Protein AF-A0A9W7MGV7-F1 (afdb_monomer_lite)

InterPro domains:
  IPR007194 Transport protein particle (TRAPP) component [PF04051] (11-107)
  IPR024096 NO signalling/Golgi transport ligand-binding domain superfamily [SSF111126] (3-108)
  IPR037992 TRAPP complex, Trs33 subunit [PTHR12817] (5-110)
  IPR037992 TRAPP complex, Trs33 subunit [cd14944] (6-107)

Structure (mmCIF, N/CA/C/O backbone):
data_AF-A0A9W7MGV7-F1
#
_entry.id   AF-A0A9W7MGV7-F1
#
loop_
_atom_site.group_PDB
_atom_site.id
_atom_site.type_symbol
_atom_site.label_atom_id
_atom_site.label_alt_id
_atom_site.label_comp_id
_atom_site.label_asym_id
_atom_site.label_entity_id
_atom_site.label_seq_id
_atom_site.pdbx_PDB_ins_code
_atom_site.Cartn_x
_atom_site.Cartn_y
_atom_site.Cartn_z
_atom_site.occupancy
_atom_site.B_iso_or_equiv
_atom_site.auth_seq_id
_atom_site.auth_comp_id
_atom_site.auth_asym_id
_atom_site.auth_atom_id
_atom_site.pdbx_PDB_model_num
ATOM 1 N N . MET A 1 1 ? -19.968 15.715 -5.639 1.00 52.78 1 MET A N 1
ATOM 2 C CA . MET A 1 1 ? -20.118 14.415 -6.323 1.00 52.78 1 MET A CA 1
ATOM 3 C C . MET A 1 1 ? -18.738 14.001 -6.813 1.00 52.78 1 MET A C 1
ATOM 5 O O . MET A 1 1 ? -18.120 14.782 -7.529 1.00 52.78 1 MET A O 1
ATOM 9 N N . GLY A 1 2 ? -18.192 12.888 -6.318 1.00 80.50 2 GLY A N 1
ATOM 10 C CA . GLY A 1 2 ? -16.888 12.395 -6.776 1.00 80.50 2 GLY A CA 1
ATOM 11 C C . GLY A 1 2 ? -16.974 11.935 -8.231 1.00 80.50 2 GLY A C 1
ATOM 12 O O . GLY A 1 2 ? -18.038 11.509 -8.670 1.00 80.50 2 GLY A O 1
ATOM 13 N N . ARG A 1 3 ? -15.883 12.060 -8.992 1.00 90.75 3 ARG A N 1
ATOM 14 C CA . ARG A 1 3 ? -15.800 11.429 -10.315 1.00 90.75 3 ARG A CA 1
ATOM 15 C C . ARG A 1 3 ? -15.561 9.938 -10.113 1.00 90.75 3 ARG A C 1
ATOM 17 O O . ARG A 1 3 ? -14.674 9.572 -9.346 1.00 90.75 3 ARG A O 1
ATOM 24 N N . GLU A 1 4 ? -16.329 9.113 -10.805 1.00 91.62 4 GLU A N 1
ATOM 25 C CA . GLU A 1 4 ? -16.163 7.662 -10.803 1.00 91.62 4 GLU A CA 1
ATOM 26 C C . GLU A 1 4 ? -15.404 7.227 -12.058 1.00 91.62 4 GLU A 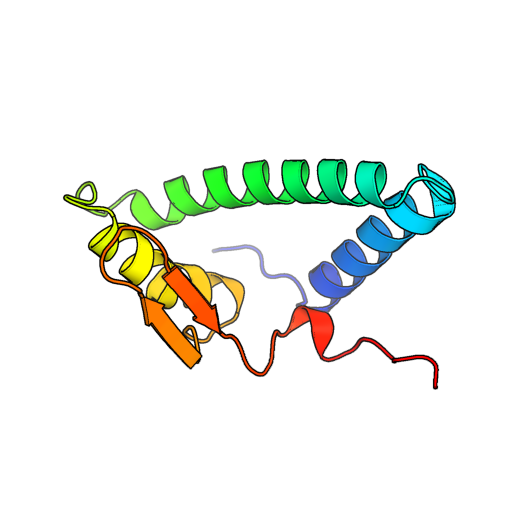C 1
ATOM 28 O O . GLU A 1 4 ? -15.551 7.821 -13.128 1.00 91.62 4 GLU A O 1
ATOM 33 N N . VAL A 1 5 ? -14.565 6.205 -11.914 1.00 92.44 5 VAL A N 1
ATOM 34 C CA . VAL A 1 5 ? -13.796 5.593 -13.003 1.00 92.44 5 VAL A CA 1
ATOM 35 C C . VAL A 1 5 ? -13.921 4.077 -12.910 1.00 92.44 5 VAL A C 1
ATOM 37 O O . VAL A 1 5 ? -14.088 3.537 -11.816 1.00 92.44 5 VAL A O 1
ATOM 40 N N . SER A 1 6 ? -13.835 3.387 -14.049 1.00 92.38 6 SER A N 1
ATOM 41 C CA . SER A 1 6 ? -13.818 1.921 -14.063 1.00 92.38 6 SER A CA 1
ATOM 42 C C . SER A 1 6 ? -12.577 1.394 -13.345 1.00 92.38 6 SER A C 1
ATOM 44 O O . SER A 1 6 ? -11.469 1.888 -13.558 1.00 92.38 6 SER A O 1
ATOM 46 N N . GLU A 1 7 ? -12.745 0.334 -12.558 1.00 86.31 7 GLU A N 1
ATOM 47 C CA . GLU A 1 7 ? -11.648 -0.383 -11.899 1.00 86.31 7 GLU A CA 1
ATOM 48 C C . GLU A 1 7 ? -10.577 -0.845 -12.901 1.00 86.31 7 GLU A C 1
ATOM 50 O O . GLU A 1 7 ? -9.380 -0.732 -12.641 1.00 86.31 7 GLU A O 1
ATOM 55 N N . SER A 1 8 ? -11.003 -1.245 -14.106 1.00 89.56 8 SER A N 1
ATOM 56 C CA . SER A 1 8 ? -10.107 -1.672 -15.185 1.00 89.56 8 SER A CA 1
ATOM 57 C C . SER A 1 8 ? -9.112 -0.594 -15.625 1.00 89.56 8 SER A C 1
ATOM 59 O O . SER A 1 8 ? -8.065 -0.931 -16.177 1.00 89.56 8 SER A O 1
ATOM 61 N N . CYS A 1 9 ? -9.416 0.691 -15.405 1.00 92.00 9 CYS A N 1
ATOM 62 C CA . CYS A 1 9 ? -8.494 1.779 -15.718 1.00 92.00 9 CYS A CA 1
ATOM 63 C C . CYS A 1 9 ? -7.258 1.737 -14.814 1.00 92.00 9 CYS A C 1
ATOM 65 O O . CYS A 1 9 ? -6.151 1.938 -15.306 1.00 92.00 9 CYS A O 1
ATOM 67 N N . ILE A 1 10 ? -7.438 1.452 -13.520 1.00 89.50 10 ILE A N 1
ATOM 68 C CA . ILE A 1 10 ? -6.322 1.319 -12.576 1.00 89.50 10 ILE A CA 1
ATOM 69 C C . ILE A 1 10 ? -5.529 0.051 -12.868 1.00 89.50 10 ILE A C 1
ATOM 71 O O . ILE A 1 10 ? -4.308 0.127 -12.944 1.00 89.50 10 ILE A O 1
ATOM 75 N N . ASP A 1 11 ? -6.202 -1.076 -13.106 1.00 88.81 11 ASP A N 1
ATOM 76 C CA . ASP A 1 11 ? -5.520 -2.329 -13.450 1.00 88.81 11 ASP A CA 1
ATOM 77 C C . ASP A 1 11 ? -4.619 -2.146 -14.682 1.00 88.81 11 ASP A C 1
ATOM 79 O O . ASP A 1 11 ? -3.425 -2.435 -14.633 1.00 88.81 11 ASP A O 1
ATOM 83 N N . SER A 1 12 ? -5.168 -1.578 -15.762 1.00 90.88 12 SER A N 1
ATOM 84 C CA . SER A 1 12 ? -4.427 -1.364 -17.013 1.00 90.88 12 SER A CA 1
ATOM 85 C C . SER A 1 12 ? -3.270 -0.380 -16.832 1.00 90.88 12 SER A C 1
ATOM 87 O O . SER A 1 12 ? -2.183 -0.604 -17.361 1.00 90.88 12 SER A O 1
ATOM 89 N N . LEU A 1 13 ? -3.480 0.692 -16.058 1.00 93.19 13 LEU A N 1
ATOM 90 C CA . LEU A 1 13 ? -2.435 1.664 -15.740 1.00 93.19 13 LEU A CA 1
ATOM 91 C C . LEU A 1 13 ? -1.281 1.013 -14.969 1.00 93.19 13 LEU A C 1
ATOM 93 O O . LEU A 1 13 ? -0.122 1.237 -15.308 1.00 93.19 13 LEU A O 1
ATOM 97 N N . LEU A 1 14 ? -1.587 0.213 -13.945 1.00 92.25 14 LEU A N 1
ATOM 98 C CA . LEU A 1 14 ? -0.577 -0.467 -13.136 1.00 92.25 14 LEU A CA 1
ATOM 99 C C . LEU A 1 14 ? 0.202 -1.488 -13.970 1.00 92.25 14 LEU A C 1
ATOM 101 O O . LEU A 1 14 ? 1.431 -1.505 -13.904 1.00 92.25 14 LEU A O 1
ATOM 105 N N . THR A 1 15 ? -0.483 -2.293 -14.787 1.00 91.56 15 THR A N 1
ATOM 106 C CA . THR A 1 15 ? 0.168 -3.259 -15.682 1.00 91.56 15 THR A CA 1
ATOM 107 C C . THR A 1 15 ? 1.101 -2.568 -16.675 1.00 91.56 15 THR A C 1
ATOM 109 O O . THR A 1 15 ? 2.257 -2.973 -16.803 1.00 91.56 15 THR A O 1
ATOM 112 N N . GLU A 1 16 ? 0.645 -1.503 -17.338 1.00 94.44 16 GLU A N 1
ATOM 113 C CA . GLU A 1 16 ? 1.465 -0.778 -18.314 1.00 94.44 16 GLU A CA 1
ATOM 114 C C . GLU A 1 16 ? 2.638 -0.049 -17.651 1.00 94.44 16 GLU A C 1
ATOM 116 O O . GLU A 1 16 ? 3.747 -0.051 -18.184 1.00 94.44 16 GLU A O 1
ATOM 121 N N . MET A 1 17 ? 2.435 0.526 -16.461 1.00 95.00 17 MET A N 1
ATOM 122 C CA . MET A 1 17 ? 3.506 1.156 -15.690 1.00 95.00 17 MET A CA 1
ATOM 123 C C . MET A 1 17 ? 4.596 0.137 -15.345 1.00 95.00 17 MET A C 1
ATOM 125 O O . MET A 1 17 ? 5.770 0.379 -15.628 1.00 95.00 17 MET A O 1
ATOM 129 N N . VAL A 1 18 ? 4.222 -1.019 -14.788 1.00 93.62 18 VAL A N 1
ATOM 130 C CA . VAL A 1 18 ? 5.179 -2.089 -14.466 1.00 93.62 18 VAL A CA 1
ATOM 131 C C . VAL A 1 18 ? 5.883 -2.574 -15.734 1.00 93.62 18 VAL A C 1
ATOM 133 O O . VAL A 1 18 ? 7.109 -2.634 -15.748 1.00 93.62 18 VAL A O 1
ATO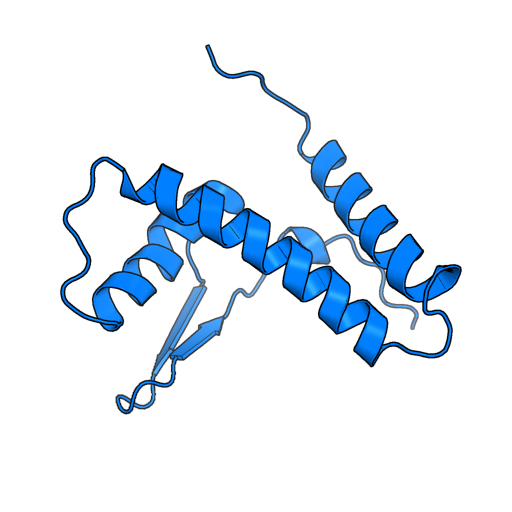M 136 N N . SER A 1 19 ? 5.148 -2.842 -16.817 1.00 93.94 19 SER A N 1
ATOM 137 C CA . SER A 1 19 ? 5.729 -3.260 -18.101 1.00 93.94 19 SER A CA 1
ATOM 138 C C . SER A 1 19 ? 6.711 -2.223 -18.655 1.00 93.94 19 SER A C 1
ATOM 140 O O . SER A 1 19 ? 7.822 -2.563 -19.051 1.00 93.94 19 SER A O 1
ATOM 142 N N . THR A 1 20 ? 6.364 -0.937 -18.620 1.00 96.44 20 THR A N 1
ATOM 143 C CA . THR A 1 20 ? 7.229 0.144 -19.104 1.00 96.44 20 THR A CA 1
ATOM 144 C C . THR A 1 20 ? 8.528 0.229 -18.296 1.00 96.44 20 THR A C 1
ATOM 146 O O . THR A 1 20 ? 9.616 0.298 -18.875 1.00 96.44 20 THR A O 1
ATOM 149 N N . TYR A 1 21 ? 8.460 0.189 -16.964 1.00 97.00 21 TYR A N 1
ATOM 150 C CA . TYR A 1 21 ? 9.667 0.241 -16.137 1.00 97.00 21 TYR A CA 1
ATOM 151 C C . TYR A 1 21 ? 10.511 -1.029 -16.278 1.00 97.00 21 TYR A C 1
ATOM 153 O O . TYR A 1 21 ? 11.720 -0.928 -16.496 1.00 97.00 21 TYR A O 1
ATOM 161 N N . CYS A 1 22 ? 9.884 -2.203 -16.205 1.00 95.44 22 CYS A N 1
ATOM 162 C CA . CYS A 1 22 ? 10.579 -3.486 -16.213 1.00 95.44 22 CYS A CA 1
ATOM 163 C C . CYS A 1 22 ? 11.108 -3.872 -17.591 1.00 95.44 22 CYS A C 1
ATOM 165 O O . CYS A 1 22 ? 12.220 -4.366 -17.656 1.00 95.44 22 CYS A O 1
ATOM 167 N N . ASN A 1 23 ? 10.368 -3.628 -18.676 1.00 95.12 23 ASN A N 1
ATOM 168 C CA . ASN A 1 23 ? 10.710 -4.136 -20.011 1.00 95.12 23 ASN A CA 1
ATOM 169 C C . ASN A 1 23 ? 11.317 -3.068 -20.929 1.00 95.12 23 ASN A C 1
ATOM 171 O O . ASN A 1 23 ? 12.030 -3.411 -21.869 1.00 95.12 23 ASN A O 1
ATOM 175 N N . ARG A 1 24 ? 11.047 -1.776 -20.686 1.00 95.19 24 ARG A N 1
ATOM 176 C CA . ARG A 1 24 ? 11.492 -0.688 -21.575 1.00 95.19 24 ARG A CA 1
ATOM 177 C C . ARG A 1 24 ? 12.603 0.160 -20.972 1.00 95.19 24 ARG A C 1
ATOM 179 O O . ARG A 1 24 ? 13.662 0.281 -21.579 1.00 95.19 24 ARG A O 1
ATOM 186 N N . PHE A 1 25 ? 12.388 0.759 -19.801 1.00 96.25 25 PHE A N 1
ATOM 187 C CA . PHE A 1 25 ? 13.387 1.654 -19.201 1.00 96.25 25 PHE A CA 1
ATOM 188 C C . PHE A 1 25 ? 14.534 0.901 -18.528 1.00 96.25 25 PHE A C 1
ATOM 190 O O . PHE A 1 25 ? 15.690 1.314 -18.637 1.00 96.25 25 PHE A O 1
ATOM 197 N N . TYR A 1 26 ? 14.229 -0.213 -17.861 1.00 96.31 26 TYR A N 1
ATOM 198 C CA . TYR A 1 26 ? 15.188 -0.960 -17.051 1.00 96.31 26 TYR A CA 1
ATOM 199 C C . TYR A 1 26 ? 15.149 -2.470 -17.327 1.00 96.31 26 TYR A C 1
ATOM 201 O O . TYR A 1 26 ? 15.337 -3.256 -16.403 1.00 96.31 26 TYR A O 1
ATOM 209 N N . ALA A 1 27 ? 15.001 -2.856 -18.604 1.00 93.94 27 ALA A N 1
ATOM 210 C CA . ALA A 1 27 ? 14.953 -4.243 -19.106 1.00 93.94 27 ALA A CA 1
ATOM 211 C C . ALA A 1 27 ? 15.921 -5.218 -18.412 1.00 93.94 27 ALA A C 1
ATOM 213 O O . ALA A 1 27 ? 15.556 -6.329 -18.051 1.00 93.94 27 ALA A O 1
ATOM 214 N N . ASN A 1 28 ? 17.159 -4.774 -18.179 1.00 95.44 28 ASN A N 1
ATOM 215 C CA . ASN A 1 28 ? 18.229 -5.596 -17.607 1.00 95.44 28 ASN A CA 1
ATOM 216 C C . ASN A 1 28 ? 18.623 -5.168 -16.180 1.00 95.44 28 ASN A C 1
ATOM 218 O O . ASN A 1 28 ? 19.714 -5.488 -15.713 1.00 95.44 28 ASN A O 1
ATOM 222 N N . LYS A 1 29 ? 17.790 -4.361 -15.509 1.00 96.31 29 LYS A N 1
ATOM 223 C CA . LYS A 1 29 ? 18.059 -3.772 -14.184 1.00 96.31 29 LYS A CA 1
ATOM 224 C C . LYS A 1 29 ? 16.796 -3.815 -13.303 1.00 96.31 29 LYS A C 1
ATOM 226 O O . LYS A 1 29 ? 16.282 -2.754 -12.935 1.00 96.31 29 LYS A O 1
ATOM 231 N N . PRO A 1 30 ? 16.299 -5.012 -12.938 1.00 92.94 30 PRO A N 1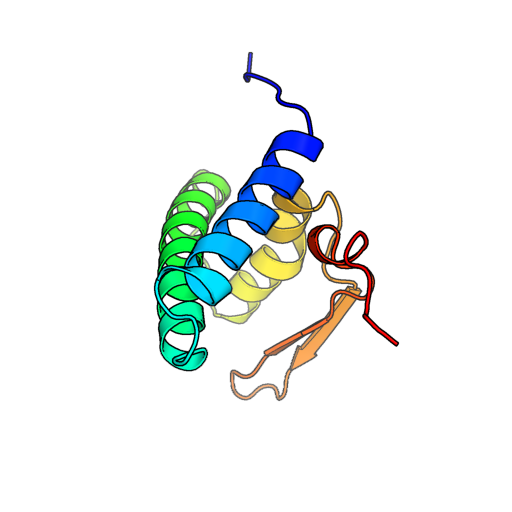
ATOM 232 C CA . PRO A 1 30 ? 15.029 -5.173 -12.223 1.00 92.94 30 PRO A CA 1
ATOM 233 C C . PRO A 1 30 ? 15.004 -4.453 -10.870 1.00 92.94 30 PRO A C 1
ATOM 235 O O . PRO A 1 30 ? 13.989 -3.873 -10.500 1.00 92.94 30 PRO A O 1
ATOM 238 N N . GLU A 1 31 ? 16.133 -4.398 -10.160 1.00 95.69 31 GLU A N 1
ATOM 239 C CA . GLU A 1 31 ? 16.238 -3.653 -8.899 1.00 95.69 31 GLU A CA 1
ATOM 240 C C . GLU A 1 31 ? 15.999 -2.150 -9.088 1.00 95.69 31 GLU A C 1
ATOM 242 O O . GLU A 1 31 ? 15.366 -1.504 -8.255 1.00 95.69 31 GLU A O 1
ATOM 247 N N . LEU A 1 32 ? 16.469 -1.577 -10.201 1.00 96.50 32 LEU A N 1
ATOM 248 C CA . LEU A 1 32 ? 16.247 -0.166 -10.494 1.00 96.50 32 LEU A CA 1
ATOM 249 C C . LEU A 1 32 ? 14.783 0.085 -10.869 1.00 96.50 32 LEU A C 1
ATOM 251 O O . LEU A 1 32 ? 14.204 1.052 -10.379 1.00 96.50 32 LEU A O 1
ATOM 255 N N . ALA A 1 33 ? 14.168 -0.803 -11.660 1.00 97.00 33 ALA A N 1
ATOM 256 C CA . ALA A 1 33 ? 12.731 -0.751 -11.941 1.00 97.00 33 ALA A CA 1
ATOM 257 C C . ALA A 1 33 ? 11.907 -0.775 -10.644 1.00 97.00 33 ALA A C 1
ATOM 259 O O . ALA A 1 33 ? 11.060 0.094 -10.437 1.00 97.00 33 ALA A O 1
ATOM 260 N N . ALA A 1 34 ? 12.212 -1.720 -9.748 1.00 95.94 34 ALA A N 1
ATOM 261 C CA . ALA A 1 34 ? 11.531 -1.875 -8.469 1.00 95.94 34 ALA A CA 1
ATOM 262 C C . ALA A 1 34 ? 11.624 -0.606 -7.609 1.00 95.94 34 ALA A C 1
ATOM 264 O O . ALA A 1 34 ? 10.604 -0.143 -7.111 1.00 95.94 34 ALA A O 1
ATOM 265 N N . ARG A 1 35 ? 12.809 0.013 -7.507 1.00 97.50 35 ARG A N 1
ATOM 266 C CA . ARG A 1 35 ? 13.003 1.260 -6.742 1.00 97.50 35 ARG A CA 1
ATOM 267 C C . ARG A 1 35 ? 12.187 2.436 -7.279 1.00 97.50 35 ARG A C 1
ATOM 269 O O . ARG A 1 35 ? 11.688 3.242 -6.500 1.00 97.50 35 ARG A O 1
ATOM 276 N N . TRP A 1 36 ? 12.047 2.561 -8.599 1.00 97.19 36 TRP A N 1
ATOM 277 C CA . TRP A 1 36 ? 11.221 3.622 -9.185 1.00 97.19 36 TRP A CA 1
ATOM 278 C C . TRP A 1 36 ? 9.731 3.389 -8.947 1.00 97.19 36 TRP A C 1
ATOM 280 O O . TRP A 1 36 ? 9.018 4.322 -8.582 1.00 97.19 36 TRP A O 1
ATOM 290 N N . ILE A 1 37 ? 9.269 2.148 -9.104 1.00 96.62 37 ILE A N 1
ATOM 291 C CA . ILE A 1 37 ? 7.881 1.772 -8.813 1.00 96.62 37 ILE A CA 1
ATOM 292 C C . ILE A 1 37 ? 7.574 1.981 -7.321 1.00 96.62 37 ILE A C 1
ATOM 294 O O . ILE A 1 37 ? 6.528 2.533 -6.980 1.00 96.62 37 ILE A O 1
ATOM 298 N N . GLU A 1 38 ? 8.501 1.620 -6.432 1.00 97.44 38 GLU A N 1
ATOM 299 C CA . GLU A 1 38 ? 8.412 1.881 -4.992 1.00 97.44 38 GLU A CA 1
ATOM 300 C C . GLU A 1 38 ? 8.293 3.382 -4.698 1.00 97.44 38 GLU A C 1
ATOM 302 O O . GLU A 1 38 ? 7.419 3.781 -3.932 1.00 97.44 38 GLU A O 1
ATOM 307 N N . ALA A 1 39 ? 9.107 4.230 -5.336 1.00 98.06 39 ALA A N 1
ATOM 308 C CA . ALA A 1 39 ? 9.050 5.680 -5.142 1.00 98.06 39 ALA A CA 1
ATOM 309 C C . ALA A 1 39 ? 7.690 6.276 -5.552 1.00 98.06 39 ALA A C 1
ATOM 311 O O . ALA A 1 39 ? 7.150 7.134 -4.849 1.00 98.06 39 ALA A O 1
ATOM 312 N N . ILE A 1 40 ? 7.101 5.785 -6.650 1.00 97.19 40 ILE A N 1
ATOM 313 C CA . ILE A 1 40 ? 5.740 6.156 -7.065 1.00 97.19 40 ILE A CA 1
ATOM 314 C C . ILE A 1 40 ? 4.730 5.720 -5.995 1.00 97.19 40 ILE A C 1
ATOM 316 O O . ILE A 1 40 ? 3.902 6.524 -5.560 1.00 97.19 40 ILE A O 1
ATOM 320 N N . GLY A 1 41 ? 4.825 4.470 -5.530 1.00 96.38 41 GLY A N 1
ATOM 321 C CA . GLY A 1 41 ? 3.971 3.932 -4.471 1.00 96.38 41 GLY A CA 1
ATOM 322 C C . GLY A 1 41 ? 4.067 4.727 -3.167 1.00 96.38 41 GLY A C 1
ATOM 323 O O . GLY A 1 41 ? 3.040 5.031 -2.563 1.00 96.38 41 GLY A O 1
ATOM 324 N N . TYR A 1 42 ? 5.274 5.136 -2.771 1.00 98.12 42 TYR A N 1
ATOM 325 C CA . TYR A 1 42 ? 5.513 5.974 -1.598 1.00 98.12 42 TYR A CA 1
ATOM 326 C C . TYR A 1 42 ? 4.817 7.331 -1.725 1.00 98.12 42 TYR A C 1
ATOM 328 O O . TYR A 1 42 ? 4.084 7.735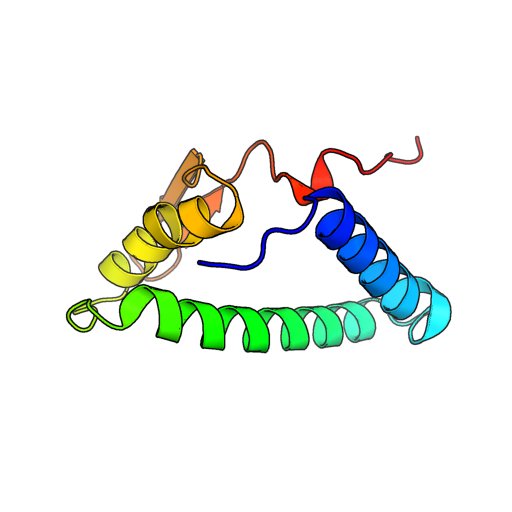 -0.823 1.00 98.12 42 TYR A O 1
ATOM 336 N N . GLN A 1 43 ? 4.988 8.020 -2.859 1.00 98.31 43 GLN A N 1
ATOM 337 C CA . GLN A 1 43 ? 4.373 9.330 -3.078 1.00 98.31 43 GLN A CA 1
ATOM 338 C C . GLN A 1 43 ? 2.839 9.251 -3.054 1.00 98.31 43 GLN A C 1
ATOM 340 O O . GLN A 1 43 ? 2.187 10.083 -2.419 1.00 98.31 43 GLN A O 1
ATOM 345 N N . VAL A 1 44 ? 2.258 8.253 -3.725 1.00 97.00 44 VAL A N 1
ATOM 346 C CA . VAL A 1 44 ? 0.803 8.038 -3.737 1.00 97.00 44 VAL A CA 1
ATOM 347 C C . VAL A 1 44 ? 0.305 7.674 -2.337 1.00 97.00 44 VAL A C 1
ATOM 349 O O . VAL A 1 44 ? -0.657 8.266 -1.849 1.00 97.00 44 VAL A O 1
ATOM 352 N N . GLY A 1 45 ? 0.985 6.745 -1.662 1.00 97.12 45 GLY A N 1
ATOM 353 C CA . GLY A 1 45 ? 0.644 6.302 -0.314 1.00 97.12 45 GLY A CA 1
ATOM 354 C C . GLY A 1 45 ? 0.698 7.429 0.715 1.00 97.12 45 GLY A C 1
ATOM 355 O O . GLY A 1 45 ? -0.199 7.521 1.551 1.00 97.12 45 GLY A O 1
ATOM 356 N N . HIS A 1 46 ? 1.684 8.324 0.619 1.00 97.06 46 HIS A N 1
ATOM 357 C CA . HIS A 1 46 ? 1.800 9.502 1.478 1.00 97.06 46 HIS A CA 1
ATOM 358 C C . HIS A 1 46 ? 0.579 10.419 1.345 1.00 97.06 46 HIS A C 1
ATOM 360 O O . HIS A 1 46 ? -0.100 10.693 2.332 1.00 97.06 46 HIS A O 1
ATOM 366 N N . GLN A 1 47 ? 0.244 10.828 0.117 1.00 97.94 47 GLN A N 1
ATOM 367 C CA . GLN A 1 47 ? -0.884 11.734 -0.142 1.00 97.94 47 GLN A CA 1
ATOM 368 C C . GLN A 1 47 ? -2.229 11.117 0.262 1.00 97.94 47 GLN A C 1
ATOM 370 O O . GLN A 1 47 ? -3.097 11.789 0.822 1.00 97.94 47 GLN A O 1
ATOM 375 N N . LEU A 1 48 ? -2.417 9.820 -0.001 1.00 97.38 48 LEU A N 1
ATOM 376 C CA . LEU A 1 48 ? -3.617 9.103 0.425 1.00 97.38 48 LEU A CA 1
ATOM 377 C C . LEU A 1 48 ? -3.694 8.984 1.948 1.00 97.38 48 LEU A C 1
ATOM 379 O O . LEU A 1 48 ? -4.774 9.136 2.513 1.00 97.38 48 LEU A O 1
ATOM 383 N N . SER A 1 49 ? -2.565 8.753 2.620 1.00 95.94 49 SER A N 1
ATOM 384 C CA . SER A 1 49 ? -2.519 8.672 4.081 1.00 95.94 49 SER A CA 1
ATOM 385 C C . SER A 1 49 ? -2.908 10.003 4.716 1.00 95.94 49 SER A C 1
ATOM 387 O O . SER A 1 49 ? -3.726 10.008 5.631 1.00 95.94 49 SER A O 1
ATOM 389 N N . GLU A 1 50 ? -2.421 11.132 4.195 1.00 95.75 50 GLU A N 1
ATOM 390 C CA . GLU A 1 50 ? -2.849 12.465 4.644 1.00 95.75 50 GLU A CA 1
ATOM 391 C C . GLU A 1 50 ? -4.353 12.665 4.428 1.00 95.75 50 GLU A C 1
ATOM 393 O O . GLU A 1 50 ? -5.076 13.054 5.346 1.00 95.75 50 GLU A O 1
ATOM 398 N N . ARG A 1 51 ? -4.856 12.313 3.239 1.00 96.06 51 ARG A N 1
ATOM 399 C CA . ARG A 1 51 ? -6.280 12.443 2.910 1.00 96.06 51 ARG A CA 1
ATOM 400 C C . ARG A 1 51 ? -7.176 11.618 3.836 1.00 96.06 51 ARG A C 1
ATOM 402 O O . ARG A 1 51 ? -8.192 12.123 4.303 1.00 96.06 51 ARG A O 1
ATOM 409 N N . TYR A 1 52 ? -6.825 10.361 4.095 1.00 96.12 52 TYR A N 1
ATOM 410 C CA . TYR A 1 52 ? -7.641 9.432 4.888 1.00 96.12 52 TYR A CA 1
ATOM 411 C C . TYR A 1 52 ? -7.454 9.569 6.404 1.00 96.12 52 TYR A C 1
ATOM 413 O O . TYR A 1 52 ? -8.167 8.922 7.179 1.00 96.12 52 TYR A O 1
ATOM 421 N N . THR A 1 53 ? -6.514 10.408 6.841 1.00 96.06 53 THR A N 1
ATOM 422 C CA . THR A 1 53 ? -6.313 10.743 8.258 1.00 96.06 53 THR A CA 1
ATOM 423 C C . THR A 1 53 ? -6.666 12.192 8.595 1.00 96.06 53 THR A C 1
ATOM 425 O O . THR A 1 53 ? -6.581 12.561 9.759 1.00 96.06 53 THR A O 1
ATOM 428 N N . MET A 1 54 ? -7.141 12.992 7.630 1.00 95.81 54 MET A N 1
ATOM 429 C CA . MET A 1 54 ? -7.431 14.424 7.804 1.00 95.81 54 MET A CA 1
ATOM 430 C C . MET A 1 54 ? -8.342 14.747 9.003 1.00 95.81 54 MET A C 1
ATOM 432 O O . MET A 1 54 ? -8.106 15.725 9.704 1.00 95.81 54 MET A O 1
ATOM 436 N N . GLU A 1 55 ? -9.366 13.928 9.256 1.00 93.94 55 GLU A N 1
ATOM 437 C CA . GLU A 1 55 ? -10.321 14.119 10.364 1.00 93.94 55 GLU A CA 1
ATOM 438 C C . GLU A 1 55 ? -10.002 13.247 11.590 1.00 93.94 55 GLU A C 1
ATOM 440 O O . GLU A 1 55 ? -10.779 13.177 12.543 1.00 93.94 55 GLU A O 1
ATOM 445 N N . ARG A 1 56 ? -8.863 12.548 11.577 1.00 93.12 56 ARG A N 1
ATOM 446 C CA . ARG A 1 56 ? -8.456 11.645 12.653 1.00 93.12 56 ARG A CA 1
ATOM 447 C C . ARG A 1 56 ? -7.489 12.340 13.613 1.00 93.12 56 ARG A C 1
ATOM 449 O O . ARG A 1 56 ? -6.620 13.095 13.175 1.00 93.12 56 ARG A O 1
ATOM 456 N N . PRO A 1 57 ? -7.567 12.048 14.924 1.00 94.81 57 PRO A N 1
ATOM 457 C CA . PRO A 1 57 ? -6.477 12.356 15.839 1.00 94.81 57 PRO A CA 1
ATOM 458 C C . PRO A 1 57 ? -5.163 11.735 15.350 1.00 94.81 57 PRO A C 1
ATOM 460 O O . PRO A 1 57 ? -5.163 10.688 14.697 1.00 94.81 57 PRO A O 1
ATOM 463 N N . ARG A 1 58 ? -4.033 12.363 15.692 1.00 94.38 58 ARG A N 1
ATOM 464 C CA . ARG A 1 58 ? -2.710 11.795 15.399 1.00 94.38 58 ARG A CA 1
ATOM 465 C C . ARG A 1 58 ? -2.568 10.429 16.068 1.00 94.38 58 ARG A C 1
ATOM 467 O O . ARG A 1 58 ? -2.977 10.270 17.215 1.00 94.38 58 ARG A O 1
ATOM 474 N N . PHE A 1 59 ? -1.939 9.487 15.369 1.00 96.00 59 PHE A N 1
ATOM 475 C CA . PHE A 1 59 ? -1.603 8.187 15.944 1.00 96.00 59 PHE A CA 1
ATOM 476 C C . PHE A 1 59 ? -0.665 8.365 17.135 1.00 96.00 59 PHE A C 1
ATOM 478 O O . PHE A 1 59 ? 0.339 9.076 17.041 1.00 96.00 59 PHE A O 1
ATOM 485 N N . SER A 1 60 ? -1.007 7.726 18.248 1.00 94.81 60 SER A N 1
ATOM 486 C CA . SER A 1 60 ? -0.217 7.781 19.477 1.00 94.81 60 SER A CA 1
ATOM 487 C C . SER A 1 60 ? 0.974 6.822 19.446 1.00 94.81 60 SER A C 1
ATOM 489 O O . SER A 1 60 ? 1.996 7.088 20.077 1.00 94.81 60 SER A O 1
ATOM 491 N N . ASP A 1 61 ? 0.873 5.740 18.670 1.00 93.75 61 ASP A N 1
ATOM 492 C CA . ASP A 1 61 ? 1.930 4.752 18.492 1.00 93.75 61 ASP A CA 1
ATOM 493 C C . ASP A 1 61 ? 1.898 4.080 17.102 1.00 93.75 61 ASP A C 1
ATOM 495 O O . ASP A 1 61 ? 1.012 4.299 16.267 1.00 93.75 61 ASP A O 1
ATOM 499 N N . HIS A 1 62 ? 2.900 3.235 16.839 1.00 92.62 62 HIS A N 1
ATOM 500 C CA . HIS A 1 62 ? 2.990 2.476 15.590 1.00 92.62 62 HIS A CA 1
ATOM 501 C C . HIS A 1 62 ? 1.876 1.433 15.433 1.00 92.62 62 HIS A C 1
ATOM 503 O O . HIS A 1 62 ? 1.505 1.109 14.307 1.00 92.62 62 HIS A O 1
ATOM 509 N N . LEU A 1 63 ? 1.333 0.893 16.527 1.00 94.62 63 LEU A N 1
ATOM 510 C CA . LEU A 1 63 ? 0.281 -0.116 16.461 1.00 94.62 63 LEU A CA 1
ATOM 511 C C . LEU A 1 63 ? -1.028 0.494 15.947 1.00 94.62 63 LEU A C 1
ATOM 513 O O . LEU A 1 63 ? -1.728 -0.145 15.161 1.00 94.62 63 LEU A O 1
ATOM 517 N N . GLU A 1 64 ? -1.357 1.720 16.349 1.00 95.44 64 GLU A N 1
ATOM 518 C CA . GLU A 1 64 ? -2.502 2.462 15.820 1.00 95.44 64 GLU A CA 1
ATOM 519 C C . GLU A 1 64 ? -2.349 2.761 14.329 1.00 95.44 64 GLU A C 1
ATOM 521 O O . GLU A 1 64 ? -3.281 2.508 13.562 1.00 95.44 64 GLU A O 1
ATOM 526 N N . ALA A 1 65 ? -1.161 3.193 13.898 1.00 95.88 65 ALA A N 1
ATOM 527 C CA . ALA A 1 65 ? -0.874 3.403 12.481 1.00 95.88 65 ALA A CA 1
ATOM 528 C C . ALA A 1 65 ? -1.036 2.102 11.669 1.00 95.88 65 ALA A C 1
ATOM 530 O O . ALA A 1 65 ? -1.672 2.094 10.615 1.00 95.88 65 ALA A O 1
ATOM 531 N N . ILE A 1 66 ? -0.541 0.970 12.182 1.00 97.44 66 ILE A N 1
ATOM 532 C CA . ILE A 1 66 ? -0.697 -0.338 11.529 1.00 97.44 66 ILE A CA 1
ATOM 533 C C . ILE A 1 66 ? -2.164 -0.786 11.499 1.00 97.44 66 ILE A C 1
ATOM 535 O O . ILE A 1 66 ? -2.609 -1.334 10.490 1.00 97.44 66 ILE A O 1
ATOM 539 N N . LYS A 1 67 ? -2.946 -0.535 12.558 1.00 96.12 67 LYS A N 1
ATOM 540 C CA . LYS A 1 67 ? -4.394 -0.816 12.572 1.00 96.12 67 LYS A CA 1
ATOM 541 C C . LYS A 1 67 ? -5.131 -0.002 11.510 1.00 96.12 67 LYS A C 1
ATOM 543 O O . LYS A 1 67 ? -5.967 -0.572 10.812 1.00 96.12 67 LYS A O 1
ATOM 548 N N . PHE A 1 68 ? -4.800 1.282 11.371 1.00 97.31 68 PHE A N 1
ATOM 549 C CA . PHE A 1 68 ? -5.330 2.136 10.308 1.00 97.31 68 PHE A CA 1
ATOM 550 C C . PHE A 1 68 ? -4.986 1.576 8.923 1.00 97.31 68 PHE A C 1
ATOM 552 O O . PHE A 1 68 ? -5.879 1.441 8.086 1.00 97.31 68 PHE A O 1
ATOM 559 N N . ILE A 1 69 ? -3.729 1.171 8.700 1.00 97.56 69 ILE A N 1
ATOM 560 C CA . ILE A 1 69 ? -3.308 0.569 7.427 1.00 97.56 69 ILE A CA 1
ATOM 561 C C . ILE A 1 69 ? -4.112 -0.702 7.138 1.00 97.56 69 ILE A C 1
ATOM 563 O O . ILE A 1 69 ? -4.662 -0.842 6.051 1.00 97.56 69 ILE A O 1
ATOM 567 N N . CYS A 1 70 ? -4.220 -1.609 8.114 1.00 98.12 70 CYS A N 1
ATOM 568 C CA . CYS A 1 70 ? -4.868 -2.911 7.937 1.00 98.12 70 CYS A CA 1
ATOM 569 C C . CYS A 1 70 ? -6.382 -2.826 7.725 1.00 98.12 70 CYS A C 1
ATOM 571 O O . CYS A 1 70 ? -6.967 -3.744 7.149 1.00 98.12 70 CYS A O 1
ATOM 573 N N . LYS A 1 71 ? -7.020 -1.771 8.239 1.00 96.94 71 LYS A N 1
ATOM 574 C CA . LYS A 1 71 ? -8.473 -1.619 8.219 1.00 96.94 71 LYS A CA 1
ATOM 575 C C . LYS A 1 71 ? -8.891 -0.549 7.233 1.00 96.94 71 LYS A C 1
ATOM 577 O O . LYS A 1 71 ? -9.344 -0.877 6.145 1.00 96.94 71 LYS A O 1
ATOM 582 N N . ASP A 1 72 ? -8.737 0.710 7.612 1.00 96.81 72 ASP A N 1
ATOM 583 C CA . ASP A 1 72 ? -9.307 1.839 6.889 1.00 96.81 72 ASP A CA 1
ATOM 584 C C . ASP A 1 72 ? -8.611 2.070 5.552 1.00 96.81 72 ASP A C 1
ATOM 586 O O . ASP A 1 72 ? -9.265 2.127 4.516 1.00 96.81 72 ASP A O 1
ATOM 590 N N . PHE A 1 73 ? -7.279 2.143 5.557 1.00 97.19 73 PHE A N 1
ATOM 591 C CA . PHE A 1 73 ? -6.511 2.409 4.344 1.00 97.19 73 PHE A CA 1
ATOM 592 C C . PHE A 1 73 ? -6.682 1.283 3.317 1.00 97.19 73 PHE A C 1
ATOM 594 O O . PHE A 1 73 ? -6.957 1.538 2.143 1.00 97.19 73 PHE A O 1
ATOM 601 N N . TRP A 1 74 ? -6.578 0.025 3.766 1.00 97.00 74 TRP A N 1
ATOM 602 C CA . TRP A 1 74 ? -6.793 -1.132 2.897 1.00 97.00 74 TRP A CA 1
ATOM 603 C C . TRP A 1 74 ? -8.226 -1.196 2.371 1.00 97.00 74 TRP A C 1
ATOM 605 O O . TRP A 1 74 ? -8.435 -1.482 1.191 1.00 97.00 74 TRP A O 1
ATOM 615 N N . PHE A 1 75 ? -9.218 -0.885 3.212 1.00 95.56 75 PHE A N 1
ATOM 616 C CA . PHE A 1 75 ? -10.614 -0.872 2.794 1.00 95.56 75 PHE A CA 1
ATOM 617 C C . PHE A 1 75 ? -10.873 0.200 1.740 1.00 95.56 75 PHE A C 1
ATOM 619 O O . PHE A 1 75 ? -11.533 -0.086 0.743 1.00 95.56 75 PHE A O 1
ATOM 626 N N . GLU A 1 76 ? -10.317 1.400 1.893 1.00 93.19 76 GLU A N 1
ATOM 627 C CA . GLU A 1 76 ? -10.478 2.458 0.897 1.00 93.19 76 GLU A CA 1
ATOM 628 C C . GLU A 1 76 ? -9.942 2.048 -0.481 1.00 93.19 76 GLU A C 1
ATOM 630 O O . GLU A 1 76 ? -10.638 2.245 -1.484 1.00 93.19 76 GLU A O 1
ATOM 635 N N . LEU A 1 77 ? -8.776 1.396 -0.524 1.00 91.44 77 LEU A N 1
ATOM 636 C CA . LEU A 1 77 ? -8.111 0.977 -1.761 1.00 91.44 77 LEU A CA 1
ATOM 637 C C . LEU A 1 77 ? -8.685 -0.301 -2.384 1.00 91.44 77 LEU A C 1
ATOM 639 O O . LEU A 1 77 ? -8.911 -0.363 -3.590 1.00 91.44 77 LEU A O 1
ATOM 643 N N . PHE A 1 78 ? -8.913 -1.333 -1.574 1.00 91.75 78 PHE A N 1
ATOM 644 C CA . PHE A 1 78 ? -9.186 -2.693 -2.051 1.00 91.75 78 PHE A CA 1
ATOM 645 C C . PHE A 1 78 ? -10.600 -3.180 -1.733 1.00 91.75 78 PHE A C 1
ATOM 647 O O . PHE A 1 78 ? -10.983 -4.283 -2.144 1.00 91.75 78 PHE A O 1
ATOM 654 N N . LYS A 1 79 ? -11.385 -2.364 -1.015 1.00 92.44 79 LYS A N 1
ATOM 655 C CA . LYS A 1 79 ? -12.731 -2.690 -0.515 1.00 92.44 79 LYS A CA 1
ATOM 656 C C . LYS A 1 79 ? -12.745 -3.941 0.365 1.00 92.44 79 LYS A C 1
ATOM 658 O O . LYS A 1 79 ? -13.719 -4.689 0.386 1.00 92.44 79 LYS A O 1
ATOM 663 N N . LYS A 1 80 ? -11.644 -4.164 1.089 1.00 95.25 80 LYS A N 1
ATOM 664 C CA . LYS A 1 80 ? -11.476 -5.211 2.101 1.00 95.25 80 LYS A CA 1
ATOM 665 C C . LYS A 1 80 ? -10.394 -4.832 3.111 1.00 95.25 80 LYS A C 1
ATOM 667 O O . LYS A 1 80 ? -9.552 -3.991 2.820 1.00 95.25 80 LYS A O 1
ATOM 672 N N . GLN A 1 81 ? -10.404 -5.481 4.269 1.00 97.56 81 GLN A N 1
ATOM 673 C CA . GLN A 1 81 ? -9.327 -5.373 5.257 1.00 97.56 81 GLN A CA 1
ATOM 674 C C . GLN A 1 81 ? -8.200 -6.366 4.934 1.00 97.56 81 GLN A C 1
ATOM 676 O O . GLN A 1 81 ? -8.392 -7.294 4.145 1.00 97.56 81 GLN A O 1
ATOM 681 N N . ILE A 1 82 ? -7.037 -6.175 5.555 1.00 97.94 82 ILE A N 1
ATOM 682 C CA . ILE A 1 82 ? -5.959 -7.171 5.574 1.00 97.94 82 ILE A CA 1
ATOM 683 C C . ILE A 1 82 ? -6.466 -8.466 6.217 1.00 97.94 82 ILE A C 1
ATOM 685 O O . ILE A 1 82 ? -7.110 -8.429 7.266 1.00 97.94 82 ILE A O 1
ATOM 689 N N . ASP A 1 83 ? -6.151 -9.609 5.604 1.00 97.69 83 ASP A N 1
ATOM 690 C CA . ASP A 1 83 ? -6.647 -10.913 6.049 1.00 97.69 83 ASP A CA 1
ATOM 691 C C . ASP A 1 83 ? -5.963 -11.378 7.342 1.00 97.69 83 ASP A C 1
ATOM 693 O O . ASP A 1 83 ? -6.591 -11.998 8.199 1.00 97.69 83 ASP A O 1
ATOM 697 N N . ASN A 1 84 ? -4.664 -11.100 7.493 1.00 97.62 84 ASN A N 1
ATOM 698 C CA . ASN A 1 84 ? -3.917 -11.479 8.687 1.00 97.62 84 ASN A CA 1
ATOM 699 C C . ASN A 1 84 ? -2.796 -10.481 9.008 1.00 97.62 84 ASN A C 1
ATOM 701 O O . ASN A 1 84 ? -2.029 -10.086 8.130 1.00 97.62 84 ASN A O 1
ATOM 705 N N . LEU A 1 85 ? -2.683 -10.112 10.285 1.00 97.62 85 LEU A N 1
ATOM 706 C CA . LEU A 1 85 ? -1.625 -9.260 10.820 1.00 97.62 85 LEU A CA 1
ATOM 707 C C . LEU A 1 85 ? -0.822 -10.052 11.852 1.00 97.62 85 LEU A C 1
ATOM 709 O O . LEU A 1 85 ? -1.350 -10.443 12.892 1.00 97.62 85 LEU A O 1
ATOM 713 N N . LYS A 1 86 ? 0.473 -10.239 11.595 1.00 97.19 86 LYS A N 1
ATOM 714 C CA . LYS A 1 86 ? 1.421 -10.812 12.561 1.00 97.19 86 LYS A CA 1
ATOM 715 C C . LYS A 1 86 ? 2.391 -9.738 13.034 1.00 97.19 86 LYS A C 1
ATOM 717 O O . LYS A 1 86 ? 2.743 -8.839 12.276 1.00 97.19 86 LYS A O 1
ATOM 722 N N . THR A 1 87 ? 2.860 -9.843 14.272 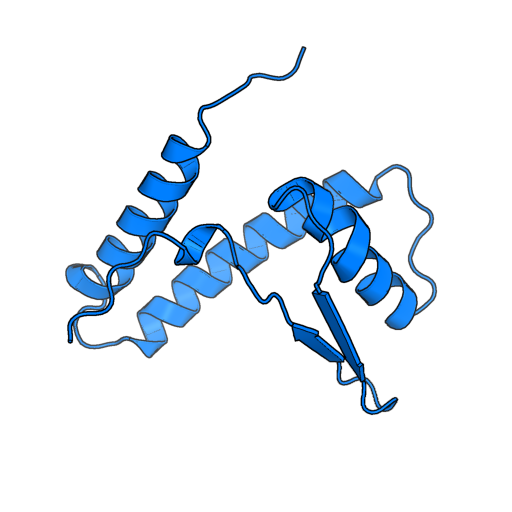1.00 96.81 87 THR A N 1
ATOM 723 C CA . THR A 1 87 ? 3.912 -8.974 14.808 1.00 96.81 87 THR A CA 1
ATOM 724 C C . THR A 1 87 ? 4.857 -9.762 15.701 1.00 96.81 87 THR A C 1
ATOM 726 O O . THR A 1 87 ? 4.453 -10.734 16.333 1.00 96.81 87 THR A O 1
ATOM 729 N N . ASN A 1 88 ? 6.119 -9.340 15.761 1.00 96.50 88 ASN A N 1
ATOM 730 C CA . ASN A 1 88 ? 7.077 -9.841 16.747 1.00 96.50 88 ASN A CA 1
ATOM 731 C C . ASN A 1 88 ? 7.057 -9.036 18.061 1.00 96.50 88 ASN A C 1
ATOM 733 O O . ASN A 1 88 ? 7.919 -9.255 18.908 1.00 96.50 88 ASN A O 1
ATOM 737 N N . HIS A 1 89 ? 6.139 -8.070 18.206 1.00 93.19 89 HIS A N 1
ATOM 738 C CA . HIS A 1 89 ? 6.067 -7.124 19.330 1.00 93.19 89 HIS A CA 1
ATOM 739 C C . HIS A 1 89 ? 7.340 -6.279 19.542 1.00 93.19 89 HIS A C 1
ATOM 741 O O . HIS A 1 89 ? 7.489 -5.624 20.569 1.00 93.19 89 HIS A O 1
ATOM 747 N N . ARG A 1 90 ? 8.255 -6.265 18.565 1.00 93.62 90 ARG A N 1
ATOM 748 C CA . ARG A 1 90 ? 9.519 -5.508 18.552 1.00 93.62 90 ARG A CA 1
ATOM 749 C C . ARG A 1 90 ? 9.593 -4.566 17.345 1.00 93.62 90 ARG A C 1
ATOM 751 O O . ARG A 1 90 ? 10.663 -4.328 16.798 1.00 93.62 90 ARG A O 1
ATOM 758 N N . GLY A 1 91 ? 8.438 -4.068 16.904 1.00 90.88 91 GLY A N 1
ATOM 759 C CA . GLY A 1 91 ? 8.325 -3.111 15.799 1.00 90.88 91 GLY A CA 1
ATOM 760 C C . GLY A 1 91 ? 8.246 -3.724 14.397 1.00 90.88 91 GLY A C 1
ATOM 761 O O . GLY A 1 91 ? 8.117 -2.979 13.433 1.00 90.88 91 GLY A O 1
ATOM 762 N N . THR A 1 92 ? 8.276 -5.053 14.249 1.00 95.62 92 THR A N 1
ATOM 763 C CA . THR A 1 92 ? 8.068 -5.708 12.947 1.00 95.62 92 THR A CA 1
ATOM 764 C C . THR A 1 92 ? 6.632 -6.195 12.817 1.00 95.62 92 THR A C 1
ATOM 766 O O . THR A 1 92 ? 6.108 -6.863 13.715 1.00 95.62 92 THR A O 1
ATOM 769 N N . PHE A 1 93 ? 6.018 -5.899 11.674 1.00 97.00 93 PHE A N 1
ATOM 770 C CA . PHE A 1 93 ? 4.661 -6.303 11.325 1.00 97.00 93 PHE A CA 1
ATOM 771 C C . PHE A 1 93 ? 4.662 -6.996 9.965 1.00 97.00 93 PHE A C 1
ATOM 773 O O . PHE A 1 93 ? 5.399 -6.604 9.065 1.00 97.00 93 PHE A O 1
ATOM 780 N N . VAL A 1 94 ? 3.831 -8.024 9.820 1.00 97.19 94 VAL A N 1
ATOM 781 C CA . VAL A 1 94 ? 3.604 -8.732 8.559 1.00 97.19 94 VAL A CA 1
ATOM 782 C C . VAL A 1 94 ? 2.120 -8.655 8.252 1.00 97.19 94 VAL A C 1
ATOM 784 O O . VAL A 1 94 ? 1.303 -9.174 9.014 1.00 97.19 94 VAL A O 1
ATOM 787 N N . LEU A 1 95 ? 1.795 -7.986 7.150 1.00 97.44 95 LEU A N 1
ATOM 788 C CA . LEU A 1 95 ? 0.442 -7.824 6.638 1.00 97.44 95 LEU A CA 1
ATOM 789 C C . LEU A 1 95 ? 0.258 -8.826 5.500 1.00 97.44 95 LEU A C 1
ATOM 791 O O . LEU A 1 95 ? 0.998 -8.793 4.520 1.00 97.44 95 LEU A O 1
ATOM 795 N N . GLN A 1 96 ? -0.703 -9.729 5.646 1.00 97.31 96 GLN A N 1
ATOM 796 C CA . GLN A 1 96 ? -0.992 -10.762 4.662 1.00 97.31 96 GLN A CA 1
ATOM 797 C C . GLN A 1 96 ? -2.347 -10.488 4.016 1.00 97.31 96 GLN A C 1
ATOM 799 O O . GLN A 1 96 ? -3.378 -10.457 4.686 1.00 97.31 96 GLN A O 1
ATOM 804 N N . ASP A 1 97 ? -2.315 -10.330 2.698 1.00 96.31 97 ASP A N 1
ATOM 805 C CA . ASP A 1 97 ? -3.477 -10.252 1.827 1.00 96.31 97 ASP A CA 1
ATOM 806 C C . ASP A 1 97 ? -3.483 -11.505 0.932 1.00 96.31 97 ASP A C 1
ATOM 808 O O . ASP A 1 97 ? -2.582 -11.713 0.121 1.00 96.31 97 ASP A O 1
ATOM 812 N N . ASN A 1 98 ? -4.491 -12.363 1.094 1.00 93.88 98 ASN A N 1
ATOM 813 C CA . ASN A 1 98 ? -4.594 -13.655 0.412 1.00 93.88 98 ASN A CA 1
ATOM 814 C C . ASN A 1 98 ? -5.084 -13.545 -1.037 1.00 93.88 98 ASN A C 1
ATOM 816 O O . ASN A 1 98 ? -5.025 -14.517 -1.789 1.00 93.88 98 ASN A O 1
ATOM 820 N N . ARG A 1 99 ? -5.659 -12.401 -1.415 1.00 90.69 99 ARG A N 1
ATOM 821 C CA . ARG A 1 99 ? -6.288 -12.172 -2.723 1.00 90.69 99 ARG A CA 1
ATOM 822 C C . ARG A 1 99 ? -6.082 -10.720 -3.116 1.00 90.69 99 ARG A C 1
ATOM 824 O O . ARG A 1 99 ? -7.046 -9.947 -3.160 1.00 90.69 99 ARG A O 1
ATOM 831 N N . LEU A 1 100 ? -4.824 -10.349 -3.333 1.00 88.00 100 LEU A N 1
ATOM 832 C CA . LEU A 1 100 ? -4.476 -8.982 -3.68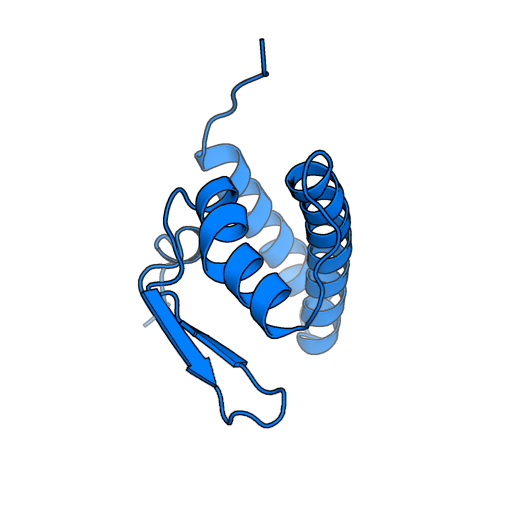2 1.00 88.00 100 LEU A CA 1
ATOM 833 C C . LEU A 1 100 ? -5.032 -8.679 -5.073 1.00 88.00 100 LEU A C 1
ATOM 835 O O . LEU A 1 100 ? -4.570 -9.233 -6.068 1.00 88.00 100 LEU A O 1
ATOM 839 N N . ARG A 1 101 ? -6.044 -7.810 -5.123 1.00 84.06 101 ARG A N 1
ATOM 840 C CA . ARG A 1 101 ? -6.880 -7.523 -6.301 1.00 84.06 101 ARG A CA 1
ATOM 841 C C . ARG A 1 101 ? -6.059 -7.289 -7.574 1.00 84.06 101 ARG A C 1
ATOM 843 O O . ARG A 1 101 ? -6.338 -7.925 -8.585 1.00 84.06 101 ARG A O 1
ATOM 850 N N . TRP A 1 102 ? -4.995 -6.491 -7.489 1.00 84.25 102 TRP A N 1
ATOM 851 C CA . TRP A 1 102 ? -4.126 -6.153 -8.624 1.00 84.25 102 TRP A CA 1
ATOM 852 C C . TRP A 1 102 ? -3.350 -7.340 -9.210 1.00 84.25 102 TRP A C 1
ATOM 854 O O . TRP A 1 102 ? -2.986 -7.307 -10.379 1.00 84.25 102 TRP A O 1
ATOM 864 N N . LEU A 1 103 ? -3.119 -8.400 -8.430 1.00 84.50 103 LEU A N 1
ATOM 865 C CA . LEU A 1 103 ? -2.405 -9.596 -8.888 1.00 84.50 103 LEU A CA 1
ATOM 866 C C . LEU A 1 103 ? -3.350 -10.710 -9.355 1.00 84.50 103 LEU A C 1
ATOM 868 O O . LEU A 1 103 ? -2.910 -11.648 -10.010 1.00 84.50 103 LEU A O 1
ATOM 872 N N . THR A 1 104 ? -4.652 -10.617 -9.061 1.00 82.44 104 THR A N 1
ATOM 873 C CA . THR A 1 104 ? -5.617 -11.691 -9.381 1.00 82.44 104 THR A CA 1
ATOM 874 C C . THR A 1 104 ? -5.767 -11.975 -10.875 1.00 82.44 104 THR A C 1
ATOM 876 O O . THR A 1 104 ? -6.206 -13.062 -11.242 1.00 82.44 104 THR A O 1
ATOM 879 N N . ARG A 1 105 ? -5.418 -11.010 -11.733 1.00 76.62 105 ARG A N 1
ATOM 880 C CA . ARG A 1 105 ? -5.529 -11.105 -13.197 1.00 76.62 105 ARG A CA 1
ATOM 881 C C . ARG A 1 105 ? -4.192 -11.352 -13.892 1.00 76.62 105 ARG A C 1
ATOM 883 O O . ARG A 1 105 ? -4.150 -11.367 -15.118 1.00 76.62 105 ARG A O 1
ATOM 890 N N . MET A 1 106 ? -3.106 -11.523 -13.138 1.00 76.50 106 MET A N 1
ATOM 891 C CA . MET A 1 106 ? -1.806 -11.826 -13.725 1.00 76.50 106 MET A CA 1
ATOM 892 C C . MET A 1 106 ? -1.751 -13.304 -14.106 1.00 76.50 106 MET A C 1
ATOM 894 O O . MET A 1 106 ? -1.925 -14.182 -13.261 1.00 76.50 106 MET A O 1
ATOM 898 N N . SER A 1 107 ? -1.502 -13.580 -15.384 1.00 76.31 107 SER A N 1
ATOM 899 C CA . SER A 1 107 ? -1.138 -14.919 -15.834 1.00 76.31 107 SER A CA 1
ATOM 900 C C . SER A 1 107 ? 0.282 -15.226 -15.374 1.00 76.31 107 SER A C 1
ATOM 902 O O . SER A 1 107 ? 1.196 -14.435 -15.600 1.00 76.31 107 SER A O 1
ATOM 904 N N . ILE A 1 108 ? 0.466 -16.382 -14.750 1.00 74.00 108 ILE A N 1
ATOM 905 C CA . ILE A 1 108 ? 1.793 -16.942 -14.514 1.00 74.00 108 ILE A CA 1
ATOM 906 C C . ILE A 1 108 ? 2.134 -17.736 -15.780 1.00 74.00 108 ILE A C 1
ATOM 908 O O . ILE A 1 108 ? 1.361 -18.621 -16.151 1.00 74.00 108 ILE A O 1
ATOM 912 N N . GLU A 1 109 ? 3.231 -17.401 -16.465 1.00 62.00 109 GLU A N 1
ATOM 913 C CA . GLU A 1 109 ? 3.799 -18.306 -17.473 1.00 62.00 109 GLU A CA 1
ATOM 914 C C . GLU A 1 109 ? 4.212 -19.597 -16.749 1.00 62.00 109 GLU A C 1
ATOM 916 O O . GLU A 1 109 ? 5.000 -19.548 -15.802 1.00 62.00 109 GLU A O 1
ATOM 921 N N . GLN A 1 110 ? 3.598 -20.722 -17.131 1.00 40.88 110 GLN A N 1
ATOM 922 C CA . GLN A 1 110 ? 4.004 -22.064 -16.699 1.00 40.88 110 GLN A CA 1
ATOM 923 C C . GLN A 1 110 ? 5.104 -22.596 -17.608 1.00 40.88 110 GLN A C 1
ATOM 925 O O . GLN A 1 110 ? 4.982 -22.396 -18.838 1.00 40.88 110 GLN A O 1
#

Foldseek 3Di:
DDDDDDPVVVLVVVVVLLCCLCCPVQVPPVVVSVVVVVVVVVVVVVVLVCVQCVVPDDDPDPVSVVVCVQQVVCCVPPVDGFPDWDDPVPPDIDTHDPCRPSCNPDDDDD

Secondary structure (DSSP, 8-state):
-PPP--HHHHHHHHHHHHHIIIIIISTT-HHHHHHHHHHHHHHHHHHHHHHHHTTSPPPSSHHHHHHHIIIIIHHHHHSS--SEEEE-SSS-EEEE-SS-GGGTTPPPP-

Organism: Hibiscus trionum (NCBI:txid183268)

pLDDT: mean 92.65, std 8.53, range [40.88, 98.31]

Sequence (110 aa):
MGREVSESCIDSLLTEMVSTYCNRFYANKPELAARWIEAIGYQVGHQLSERYTMERPRFSDHLEAIKFICKDFWFELFKKQIDNLKTNHRGTFVLQDNRLRWLTRMSIEQ

Radius of gyration: 16.36 Å; chains: 1; bounding box: 38×36×41 Å